Protein AF-A0A432TCG6-F1 (afdb_monomer_lite)

Sequence (132 aa):
MKIPYKSFYLLVIASLLMIACGSTHTKKNTPITDNQGSFIFTVKDTDFFGIETAADRYAYNYSVDWGDGGHDSNVTEGITHDYEKKGTYTININGKFPKLKRCYTVLPAPSVEISSIEQWGDIEWKDMSNMF

Structure (mmCIF, N/CA/C/O backbone):
data_AF-A0A432TCG6-F1
#
_entry.id   AF-A0A432TCG6-F1
#
loop_
_atom_site.group_PDB
_atom_site.id
_atom_site.type_symbol
_atom_site.label_atom_id
_atom_site.label_alt_id
_atom_site.label_comp_id
_atom_site.label_asym_id
_atom_site.label_entity_id
_atom_site.label_seq_id
_atom_site.pdbx_PDB_ins_code
_atom_site.Cartn_x
_atom_site.Cartn_y
_atom_site.Cartn_z
_atom_site.occupancy
_atom_site.B_iso_or_equiv
_atom_site.auth_seq_id
_atom_site.auth_comp_id
_atom_site.auth_asym_id
_atom_site.auth_atom_id
_atom_site.pdbx_PDB_model_num
ATOM 1 N N . MET A 1 1 ? -8.737 -55.612 36.817 1.00 38.78 1 MET A N 1
ATOM 2 C CA . MET A 1 1 ? -7.559 -56.499 36.942 1.00 38.78 1 MET A CA 1
ATOM 3 C C . MET A 1 1 ? -7.210 -56.993 35.543 1.00 38.78 1 MET A C 1
ATOM 5 O O . MET A 1 1 ? -8.088 -57.509 34.870 1.00 38.78 1 MET A O 1
ATOM 9 N N . LYS A 1 2 ? -6.001 -56.672 35.065 1.00 45.31 2 LYS A N 1
ATOM 10 C CA . LYS A 1 2 ? -5.494 -56.916 33.702 1.00 45.31 2 LYS A CA 1
ATOM 11 C C . LYS A 1 2 ? -5.051 -58.375 33.546 1.00 45.31 2 LYS A C 1
ATOM 13 O O . LYS A 1 2 ? -4.428 -58.891 34.468 1.00 45.31 2 LYS A O 1
ATOM 18 N N . ILE A 1 3 ? -5.268 -58.977 32.374 1.00 40.16 3 ILE A N 1
ATOM 19 C CA . ILE A 1 3 ? -4.531 -60.165 31.905 1.00 40.16 3 ILE A CA 1
ATOM 20 C C . ILE A 1 3 ? -4.111 -59.924 30.432 1.00 40.16 3 ILE A C 1
ATOM 22 O O . ILE A 1 3 ? -4.872 -59.276 29.713 1.00 40.16 3 ILE A O 1
ATOM 26 N N . PRO A 1 4 ? -2.895 -60.335 30.003 1.00 54.62 4 PRO A N 1
ATOM 27 C CA . PRO A 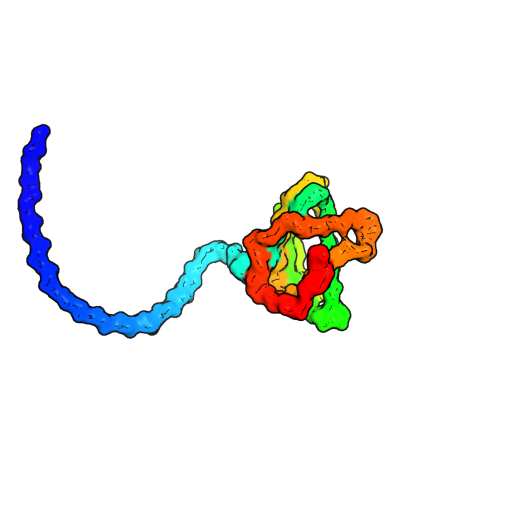1 4 ? -2.114 -59.655 28.965 1.00 54.62 4 PRO A CA 1
ATOM 28 C C . PRO A 1 4 ? -1.928 -60.468 27.670 1.00 54.62 4 PRO A C 1
ATOM 30 O O . PRO A 1 4 ? -2.022 -61.693 27.674 1.00 54.62 4 PRO A O 1
ATOM 33 N N . TYR A 1 5 ? -1.539 -59.797 26.583 1.00 51.06 5 TYR A N 1
ATOM 34 C CA . TYR A 1 5 ? -0.992 -60.426 25.375 1.00 51.06 5 TYR A CA 1
ATOM 35 C C . TYR A 1 5 ? 0.517 -60.150 25.261 1.00 51.06 5 TYR A C 1
ATOM 37 O O . TYR A 1 5 ? 0.966 -59.005 25.251 1.00 51.06 5 TYR A O 1
ATOM 45 N N . LYS A 1 6 ? 1.291 -61.241 25.206 1.00 44.34 6 LYS A N 1
ATOM 46 C CA . LYS A 1 6 ? 2.708 -61.316 24.816 1.00 44.34 6 LYS A CA 1
ATOM 47 C C . LYS A 1 6 ? 2.805 -61.600 23.310 1.00 44.34 6 LYS A C 1
ATOM 49 O O . LYS A 1 6 ? 2.070 -62.461 22.841 1.00 44.34 6 LYS A O 1
ATOM 54 N N . SER A 1 7 ? 3.743 -60.940 22.624 1.00 44.12 7 SER A N 1
ATOM 55 C CA . SER A 1 7 ? 4.617 -61.447 21.531 1.00 44.12 7 SER A CA 1
ATOM 56 C C . SER A 1 7 ? 5.190 -60.232 20.788 1.00 44.12 7 SER A C 1
ATOM 58 O O . SER A 1 7 ? 4.444 -59.505 20.150 1.00 44.12 7 SER A O 1
ATOM 60 N N . PHE A 1 8 ? 6.424 -59.789 21.043 1.00 53.00 8 PHE A N 1
ATOM 61 C CA . PHE A 1 8 ? 7.702 -60.298 20.512 1.00 53.00 8 PHE A CA 1
ATOM 62 C C . PHE A 1 8 ? 7.742 -60.375 18.978 1.00 53.00 8 PHE A C 1
ATOM 64 O O . PHE A 1 8 ? 7.414 -61.406 18.408 1.00 53.00 8 PHE A O 1
ATOM 71 N N . TYR A 1 9 ? 8.195 -59.296 18.333 1.00 40.84 9 TYR A N 1
ATOM 72 C CA . TYR A 1 9 ? 8.943 -59.371 17.078 1.00 40.84 9 TYR A CA 1
ATOM 73 C C . TYR A 1 9 ? 9.989 -58.255 17.045 1.00 40.84 9 TYR A C 1
ATOM 75 O O . TYR A 1 9 ? 9.673 -57.068 17.033 1.00 40.84 9 TYR A O 1
ATOM 83 N N . LEU A 1 10 ? 11.245 -58.685 17.072 1.00 43.44 10 LEU A N 1
ATOM 84 C CA . LEU A 1 10 ? 12.442 -57.898 16.841 1.00 43.44 10 LEU A CA 1
ATOM 85 C C . LEU A 1 10 ? 13.010 -58.404 15.514 1.00 43.44 10 LEU A C 1
ATOM 87 O O . LEU A 1 10 ? 13.397 -59.566 15.436 1.00 43.44 10 LEU A O 1
ATOM 91 N N . LEU A 1 11 ? 13.031 -57.568 14.479 1.00 45.91 11 LEU A N 1
ATOM 92 C CA . LEU A 1 11 ? 13.792 -57.818 13.254 1.00 45.91 11 LEU A CA 1
ATOM 93 C C . LEU A 1 11 ? 14.354 -56.484 12.758 1.00 45.91 11 LEU A C 1
ATOM 95 O O . LEU A 1 11 ? 13.633 -55.603 12.301 1.00 45.91 11 LEU A O 1
ATOM 99 N N . VAL A 1 12 ? 15.667 -56.352 12.917 1.00 47.28 12 VAL A N 1
ATOM 100 C CA . VAL A 1 12 ? 16.523 -55.311 12.349 1.00 47.28 12 VAL A CA 1
ATOM 101 C C . VAL A 1 12 ? 17.018 -55.826 11.007 1.00 47.28 12 VAL A C 1
ATOM 103 O O . VAL A 1 12 ? 17.703 -56.842 11.033 1.00 47.28 12 VAL A O 1
ATOM 106 N N . ILE A 1 13 ? 16.780 -55.131 9.887 1.00 53.47 13 ILE A N 1
ATOM 107 C CA . ILE A 1 13 ? 17.793 -55.042 8.819 1.00 53.47 13 ILE A CA 1
ATOM 108 C C . ILE A 1 13 ? 17.580 -53.887 7.827 1.00 53.47 13 ILE A C 1
ATOM 110 O O . ILE A 1 13 ? 16.509 -53.714 7.259 1.00 53.47 13 ILE A O 1
ATOM 114 N N . ALA A 1 14 ? 18.715 -53.226 7.578 1.00 41.34 14 ALA A N 1
ATOM 115 C CA . ALA A 1 14 ? 19.224 -52.711 6.306 1.00 41.34 14 ALA A CA 1
ATOM 116 C C . ALA A 1 14 ? 18.593 -51.456 5.675 1.00 41.34 14 ALA A C 1
ATOM 118 O O . ALA A 1 14 ? 17.588 -51.477 4.974 1.00 41.34 14 ALA A O 1
ATOM 119 N N . SER A 1 15 ? 19.342 -50.366 5.833 1.00 52.19 15 SER A N 1
ATOM 120 C CA . SER A 1 15 ? 19.400 -49.196 4.961 1.00 52.19 15 SER A CA 1
ATOM 121 C C . SER A 1 15 ? 19.462 -49.547 3.467 1.00 52.19 15 SER A C 1
ATOM 123 O O . SER A 1 15 ? 20.385 -50.240 3.037 1.00 52.19 15 SER A O 1
ATOM 125 N N . LEU A 1 16 ? 18.582 -48.939 2.670 1.00 44.75 16 LEU A N 1
ATOM 126 C CA . LEU A 1 16 ? 18.845 -48.649 1.263 1.00 44.75 16 LEU A CA 1
ATOM 127 C C . LEU A 1 16 ? 18.527 -47.171 1.010 1.00 44.75 16 LEU A C 1
ATOM 129 O O . LEU A 1 16 ? 17.375 -46.744 1.058 1.00 44.75 16 LEU A O 1
ATOM 133 N N . LEU A 1 17 ? 19.579 -46.387 0.785 1.00 49.00 17 LEU A N 1
ATOM 134 C CA . LEU A 1 17 ? 19.494 -45.022 0.288 1.00 49.00 17 LEU A CA 1
ATOM 135 C C . LEU A 1 17 ? 19.047 -45.090 -1.177 1.00 49.00 17 LEU A C 1
ATOM 137 O O . LEU A 1 17 ? 19.802 -45.556 -2.024 1.00 49.00 17 LEU A O 1
ATOM 141 N N . MET A 1 18 ? 17.847 -44.599 -1.475 1.00 53.62 18 MET A N 1
ATOM 142 C CA . MET A 1 18 ? 17.493 -44.169 -2.8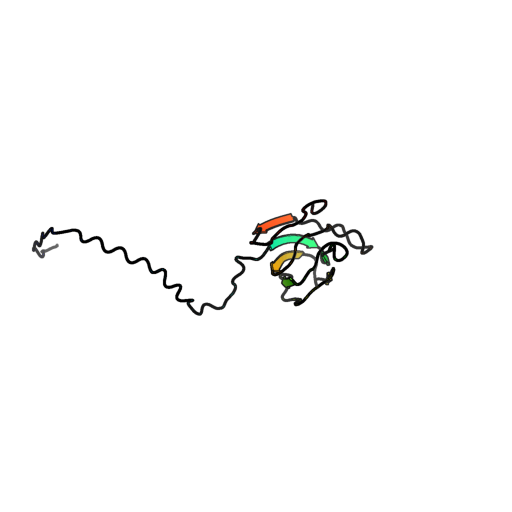24 1.00 53.62 18 MET A CA 1
ATOM 143 C C . MET A 1 18 ? 17.201 -42.677 -2.761 1.00 53.62 18 MET A C 1
ATOM 145 O O . MET A 1 18 ? 16.187 -42.237 -2.224 1.00 53.62 18 MET A O 1
ATOM 149 N N . ILE A 1 19 ? 18.148 -41.900 -3.284 1.00 59.38 19 ILE A N 1
ATOM 150 C CA . ILE A 1 19 ? 17.956 -40.498 -3.630 1.00 59.38 19 ILE A CA 1
ATOM 151 C C . ILE A 1 19 ? 16.892 -40.474 -4.728 1.00 59.38 19 ILE A C 1
ATOM 153 O O . ILE A 1 19 ? 17.181 -40.755 -5.888 1.00 59.38 19 ILE A O 1
ATOM 157 N N . ALA A 1 20 ? 15.660 -40.141 -4.361 1.00 41.44 20 ALA A N 1
ATOM 158 C CA . ALA A 1 20 ? 14.686 -39.621 -5.302 1.00 41.44 20 ALA A CA 1
ATOM 159 C C . ALA A 1 20 ? 14.715 -38.094 -5.181 1.00 41.44 20 ALA A C 1
ATOM 161 O O . ALA A 1 20 ? 14.022 -37.495 -4.361 1.00 41.44 20 ALA A O 1
ATOM 162 N N . CYS A 1 21 ? 15.573 -37.468 -5.989 1.00 51.88 21 CYS A N 1
ATOM 163 C CA . CYS A 1 21 ? 15.389 -36.077 -6.375 1.00 51.88 21 CYS A CA 1
ATOM 164 C C . CYS A 1 21 ? 14.102 -36.023 -7.201 1.00 51.88 21 CYS A C 1
ATOM 166 O O . CYS A 1 21 ? 14.027 -36.578 -8.295 1.00 51.88 21 CYS A O 1
ATOM 168 N N . GLY A 1 22 ? 13.070 -35.424 -6.627 1.00 45.59 22 GLY A N 1
ATOM 169 C CA . GLY A 1 22 ? 11.762 -35.325 -7.245 1.00 45.59 22 GLY A CA 1
ATOM 170 C C . GLY A 1 22 ? 10.829 -34.562 -6.330 1.00 45.59 22 GLY A C 1
ATOM 171 O O . GLY A 1 22 ? 9.915 -35.146 -5.759 1.00 45.59 22 GLY A O 1
ATOM 172 N N . SER A 1 23 ? 11.066 -33.257 -6.165 1.00 42.22 23 SER A N 1
ATOM 173 C CA . SER A 1 23 ? 10.011 -32.373 -5.671 1.00 42.22 23 SER A CA 1
ATOM 174 C C . SER A 1 23 ? 8.928 -32.323 -6.746 1.00 42.22 23 SER A C 1
ATOM 176 O O . SER A 1 23 ? 8.952 -31.489 -7.651 1.00 42.22 23 SER A O 1
ATOM 178 N N . THR A 1 24 ? 7.988 -33.263 -6.705 1.00 37.94 24 THR A N 1
ATOM 179 C CA . THR A 1 24 ? 6.716 -33.080 -7.388 1.00 37.94 24 THR A CA 1
ATOM 180 C C . THR A 1 24 ? 5.952 -32.042 -6.583 1.00 37.94 24 THR A C 1
ATOM 182 O O . THR A 1 24 ? 5.282 -32.373 -5.604 1.00 37.94 24 THR A O 1
ATOM 185 N N . HIS A 1 25 ? 6.051 -30.777 -6.988 1.00 38.34 25 HIS A N 1
ATOM 186 C CA . HIS A 1 25 ? 5.086 -29.760 -6.593 1.00 38.34 25 HIS A CA 1
ATOM 187 C C . HIS A 1 25 ? 3.738 -30.123 -7.224 1.00 38.34 25 HIS A C 1
ATOM 189 O O . HIS A 1 25 ? 3.330 -29.577 -8.246 1.00 38.34 25 HIS A O 1
ATOM 195 N N . THR A 1 26 ? 3.028 -31.075 -6.623 1.00 32.91 26 THR A N 1
ATOM 196 C CA . THR A 1 26 ? 1.586 -31.169 -6.798 1.00 32.91 26 THR A CA 1
ATOM 197 C C . THR A 1 26 ? 1.019 -29.899 -6.184 1.00 32.91 26 THR A C 1
ATOM 199 O O . THR A 1 26 ? 0.928 -29.792 -4.958 1.00 32.91 26 THR A O 1
ATOM 202 N N . LYS A 1 27 ? 0.686 -28.910 -7.020 1.00 43.03 27 LYS A N 1
ATOM 203 C CA . LYS A 1 27 ? -0.193 -27.818 -6.607 1.00 43.03 27 LYS A CA 1
ATOM 204 C C . LYS A 1 27 ? -1.480 -28.478 -6.118 1.00 43.03 27 LYS A C 1
ATOM 206 O O . LYS A 1 27 ? -2.267 -28.979 -6.915 1.00 43.03 27 LYS A O 1
ATOM 211 N N . LYS A 1 28 ? -1.654 -28.568 -4.798 1.00 39.59 28 LYS A N 1
ATOM 212 C CA . LYS A 1 28 ? -2.973 -28.814 -4.227 1.00 39.59 28 LYS A CA 1
ATOM 213 C C . LYS A 1 28 ? -3.827 -27.631 -4.663 1.00 39.59 28 LYS A C 1
ATOM 215 O O . LYS A 1 28 ? -3.422 -26.489 -4.460 1.00 39.59 28 LYS A O 1
ATOM 220 N N . ASN A 1 29 ? -4.982 -27.907 -5.255 1.00 50.88 29 ASN A N 1
ATOM 221 C CA . ASN A 1 29 ? -6.028 -26.911 -5.447 1.00 50.88 29 ASN A CA 1
ATOM 222 C C . ASN A 1 29 ? -6.603 -26.562 -4.066 1.00 50.88 29 ASN A C 1
ATOM 224 O O . ASN A 1 29 ? -7.652 -27.053 -3.660 1.00 50.88 29 ASN A O 1
ATOM 228 N N . THR A 1 30 ? -5.847 -25.769 -3.319 1.00 35.50 30 THR A N 1
ATOM 229 C CA . THR A 1 30 ? -6.326 -24.903 -2.245 1.00 35.50 30 THR A CA 1
ATOM 230 C C . THR A 1 30 ? -6.926 -23.673 -2.934 1.00 35.50 30 THR A C 1
ATOM 232 O O . THR A 1 30 ? -6.399 -23.286 -3.983 1.00 35.50 30 THR A O 1
ATOM 235 N N . PRO A 1 31 ? -7.989 -23.032 -2.415 1.00 41.44 31 PRO A N 1
ATOM 236 C CA . PRO A 1 31 ? -8.301 -21.664 -2.818 1.00 41.44 31 PRO A CA 1
ATOM 237 C C . PRO A 1 31 ? -7.004 -20.854 -2.728 1.00 41.44 31 PRO A C 1
ATOM 239 O O . PRO A 1 31 ? -6.394 -20.788 -1.663 1.00 41.44 31 PRO A O 1
ATOM 242 N N . ILE A 1 32 ? -6.504 -20.371 -3.864 1.00 42.56 32 ILE A N 1
ATOM 243 C CA . ILE A 1 32 ? -5.259 -19.613 -3.916 1.00 42.56 32 ILE A CA 1
ATOM 244 C C . ILE A 1 32 ? -5.562 -18.264 -3.253 1.00 42.56 32 ILE A C 1
ATOM 246 O O . ILE A 1 32 ? -6.060 -17.355 -3.901 1.00 42.56 32 ILE A O 1
ATOM 250 N N . THR A 1 33 ? -5.277 -18.132 -1.964 1.00 48.28 33 THR A N 1
ATOM 251 C CA . THR A 1 33 ?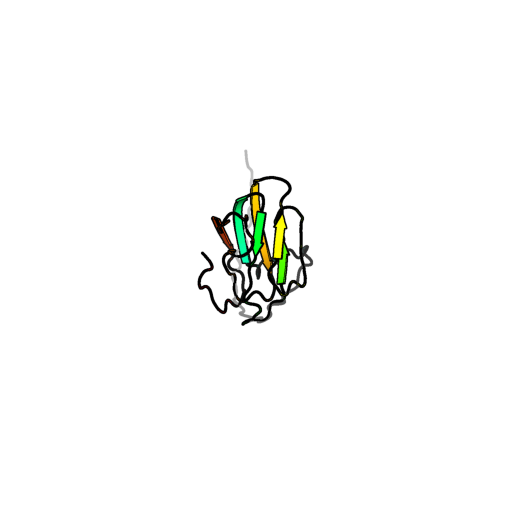 -4.842 -16.862 -1.375 1.00 48.28 33 THR A CA 1
ATOM 252 C C . THR A 1 33 ? -3.332 -16.953 -1.196 1.00 48.28 33 THR A C 1
ATOM 254 O O . THR A 1 33 ? -2.814 -16.984 -0.084 1.00 48.28 33 THR A O 1
ATOM 257 N N . ASP A 1 34 ? -2.612 -17.090 -2.313 1.00 52.62 34 ASP A N 1
ATOM 258 C CA . ASP A 1 34 ? -1.151 -17.039 -2.323 1.00 52.62 34 ASP A CA 1
ATOM 259 C C . ASP A 1 34 ? -0.712 -15.580 -2.191 1.00 52.62 34 ASP A C 1
ATOM 261 O O . ASP A 1 34 ? -0.397 -14.890 -3.155 1.00 52.62 34 ASP A O 1
ATOM 265 N N . ASN A 1 35 ? -0.781 -15.095 -0.959 1.00 58.25 35 ASN A N 1
ATOM 266 C CA . ASN A 1 35 ? -0.251 -13.808 -0.557 1.00 58.25 35 ASN A CA 1
ATOM 267 C C . ASN A 1 35 ? 1.274 -13.852 -0.360 1.00 58.25 35 ASN A C 1
ATOM 269 O O . ASN A 1 35 ? 1.815 -12.880 0.150 1.00 58.25 35 ASN A O 1
ATOM 273 N N . GLN A 1 36 ? 1.985 -14.940 -0.706 1.00 64.06 36 GLN A N 1
ATOM 274 C CA . GLN A 1 36 ? 3.409 -15.097 -0.368 1.00 64.06 36 GLN A CA 1
ATOM 275 C C . GLN A 1 36 ? 4.304 -14.041 -1.038 1.00 64.06 36 GLN A C 1
ATOM 277 O O . GLN A 1 36 ? 5.334 -13.682 -0.475 1.00 64.06 36 GLN A O 1
ATOM 282 N N . GLY A 1 37 ? 3.895 -13.503 -2.192 1.00 84.44 37 GLY A N 1
ATOM 283 C CA . GLY A 1 37 ? 4.597 -12.403 -2.867 1.00 84.44 37 GLY A CA 1
ATOM 284 C C . GLY A 1 37 ? 4.123 -10.998 -2.479 1.00 84.44 37 GLY A C 1
ATOM 285 O O . GLY A 1 37 ? 4.738 -9.996 -2.839 1.00 84.44 37 GLY A O 1
ATOM 286 N N . SER A 1 38 ? 3.033 -10.893 -1.722 1.00 93.25 38 SER A N 1
ATOM 287 C CA . SER A 1 38 ? 2.415 -9.608 -1.414 1.00 93.25 38 SER A CA 1
ATOM 288 C C . SER A 1 38 ? 3.196 -8.805 -0.381 1.00 93.25 38 SER A C 1
ATOM 290 O O . SER A 1 38 ? 3.646 -9.339 0.637 1.00 93.25 38 SER A O 1
ATOM 292 N N . PHE A 1 39 ? 3.259 -7.494 -0.592 1.00 94.81 39 PHE A N 1
ATOM 293 C CA . PHE A 1 39 ? 3.558 -6.545 0.471 1.00 94.81 39 PHE A CA 1
ATOM 294 C C . PHE A 1 39 ? 2.286 -6.287 1.277 1.00 94.81 39 PHE A C 1
ATOM 296 O O . PHE A 1 39 ? 1.271 -5.865 0.722 1.00 94.81 39 PHE A O 1
ATOM 303 N N . ILE A 1 40 ? 2.337 -6.580 2.575 1.00 95.81 40 ILE A N 1
ATOM 304 C CA . ILE A 1 40 ? 1.197 -6.503 3.489 1.00 95.81 40 ILE A CA 1
ATOM 305 C C . ILE A 1 40 ? 1.568 -5.573 4.636 1.00 95.81 40 ILE A C 1
ATOM 307 O O . ILE A 1 40 ? 2.584 -5.780 5.312 1.00 95.81 40 ILE A O 1
ATOM 311 N N . PHE A 1 41 ? 0.751 -4.546 4.827 1.00 95.12 41 PHE A N 1
ATOM 312 C CA . PHE A 1 41 ? 0.949 -3.537 5.858 1.00 95.12 41 PHE A CA 1
ATOM 313 C C . PHE A 1 41 ? -0.392 -3.067 6.430 1.00 95.12 41 PHE A C 1
ATOM 315 O O . PHE A 1 41 ? -1.433 -3.154 5.779 1.00 95.12 41 PHE A O 1
ATOM 322 N N . THR A 1 42 ? -0.364 -2.518 7.641 1.00 95.88 42 THR A N 1
ATOM 323 C CA . THR A 1 42 ? -1.549 -1.998 8.325 1.00 95.88 42 THR A CA 1
ATOM 324 C C . THR A 1 42 ? -1.469 -0.490 8.500 1.00 95.88 42 THR A C 1
ATOM 326 O O . THR A 1 42 ? -0.442 0.056 8.915 1.00 95.88 42 THR A O 1
ATOM 329 N N . VAL A 1 43 ? -2.596 0.176 8.264 1.00 93.50 43 VAL A N 1
ATOM 330 C CA . VAL A 1 43 ? -2.842 1.583 8.600 1.00 93.50 43 VAL A CA 1
ATOM 331 C C . VAL A 1 43 ? -3.907 1.667 9.688 1.00 93.50 43 VAL A C 1
ATOM 333 O O . VAL A 1 43 ? -4.791 0.812 9.771 1.00 93.50 43 VAL A O 1
ATOM 336 N N . LYS A 1 44 ? -3.814 2.668 10.563 1.00 93.75 44 LYS A N 1
ATOM 337 C CA . LYS A 1 44 ? -4.698 2.823 11.726 1.00 93.75 44 LYS A CA 1
ATOM 338 C C . LYS A 1 44 ? -5.270 4.222 11.792 1.00 93.75 44 LYS A C 1
ATOM 340 O O . LYS A 1 44 ? -4.642 5.170 11.338 1.00 93.75 44 LYS A O 1
ATOM 345 N N . ASP A 1 45 ? -6.425 4.319 12.440 1.00 92.69 45 ASP A N 1
ATOM 346 C CA . ASP A 1 45 ? -7.109 5.575 12.727 1.00 92.69 45 ASP A CA 1
ATOM 347 C C . ASP A 1 45 ? -7.251 6.445 11.467 1.00 92.69 45 ASP A C 1
ATOM 349 O O . ASP A 1 45 ? -6.942 7.635 11.469 1.00 92.69 45 ASP A O 1
ATOM 353 N N . THR A 1 46 ? -7.731 5.836 10.382 1.00 91.25 46 THR A N 1
ATOM 354 C CA . THR A 1 46 ? -7.991 6.528 9.117 1.00 91.25 46 THR A CA 1
ATOM 355 C C . THR A 1 46 ? -9.279 6.036 8.472 1.00 91.25 46 THR A C 1
ATOM 357 O O . THR A 1 46 ? -9.674 4.892 8.680 1.00 91.25 46 THR A O 1
ATOM 360 N N . ASP A 1 47 ? -9.931 6.901 7.711 1.00 93.00 47 ASP A N 1
ATOM 361 C CA . ASP A 1 47 ? -10.989 6.609 6.743 1.00 93.00 47 ASP A CA 1
ATOM 362 C C . ASP A 1 47 ? -10.526 6.881 5.299 1.00 93.00 47 ASP A C 1
ATOM 364 O O . ASP A 1 47 ? -11.316 6.805 4.367 1.00 93.00 47 ASP A O 1
ATOM 368 N N . PHE A 1 48 ? -9.229 7.124 5.095 1.00 91.06 48 PHE A N 1
ATOM 369 C CA . PHE A 1 48 ? -8.629 7.386 3.789 1.00 91.06 48 PHE A CA 1
ATOM 370 C C . PHE A 1 48 ? -7.226 6.772 3.676 1.00 91.06 48 PHE A C 1
ATOM 372 O O . PHE A 1 48 ? -6.433 6.832 4.622 1.00 91.06 48 PHE A O 1
ATOM 379 N N . PHE A 1 49 ? -6.863 6.222 2.517 1.00 89.69 49 PHE A N 1
ATOM 380 C CA . PHE A 1 49 ? -5.464 5.906 2.214 1.00 89.69 49 PHE A CA 1
ATOM 381 C C . PHE A 1 49 ? -5.120 6.175 0.750 1.00 89.69 49 PHE A C 1
ATOM 383 O O . PHE A 1 49 ? -5.891 5.872 -0.155 1.00 89.69 49 PHE A O 1
ATOM 390 N N . GLY A 1 50 ? -3.930 6.731 0.523 1.00 89.62 50 GLY A N 1
ATOM 391 C CA . GLY A 1 50 ? -3.404 7.023 -0.805 1.00 89.62 50 GLY A CA 1
ATOM 392 C C . GLY A 1 50 ? -2.085 6.305 -1.051 1.00 89.62 50 GLY A C 1
ATOM 393 O O . GLY A 1 50 ? -1.171 6.359 -0.229 1.00 89.62 50 GLY A O 1
ATOM 394 N N . ILE A 1 51 ? -1.976 5.670 -2.212 1.00 88.88 51 ILE A N 1
ATOM 395 C CA . ILE A 1 51 ? -0.744 5.084 -2.728 1.00 88.88 51 ILE A CA 1
ATOM 396 C C . ILE A 1 51 ? -0.188 6.036 -3.783 1.00 88.88 51 ILE A C 1
ATOM 398 O O . ILE A 1 51 ? -0.759 6.187 -4.863 1.00 88.88 51 ILE A O 1
ATOM 402 N N . GLU A 1 52 ? 0.956 6.654 -3.497 1.00 88.12 52 GLU A N 1
ATOM 403 C CA . GLU A 1 52 ? 1.696 7.425 -4.493 1.00 88.12 52 GLU A CA 1
ATOM 404 C C . GLU A 1 52 ? 2.797 6.586 -5.144 1.00 88.12 52 GLU A C 1
ATOM 406 O O . GLU A 1 52 ? 3.525 5.826 -4.495 1.00 88.12 52 GLU A O 1
ATOM 411 N N . THR A 1 53 ? 2.960 6.777 -6.453 1.00 88.25 53 THR A N 1
ATOM 412 C CA . THR A 1 53 ? 3.940 6.061 -7.273 1.00 88.25 53 THR A CA 1
ATOM 413 C C . THR A 1 53 ? 4.988 7.009 -7.866 1.00 88.25 53 THR A C 1
ATOM 415 O O . THR A 1 53 ? 4.895 8.240 -7.830 1.00 88.25 53 THR A O 1
ATOM 418 N N . ALA A 1 54 ? 6.067 6.441 -8.396 1.00 88.69 54 ALA A N 1
ATOM 419 C CA . ALA A 1 54 ? 7.047 7.144 -9.218 1.00 88.69 54 ALA A CA 1
ATOM 420 C C . ALA A 1 54 ? 6.901 6.717 -10.679 1.00 88.69 54 ALA A C 1
ATOM 422 O O . ALA A 1 54 ? 7.860 6.217 -11.263 1.00 88.69 54 ALA A O 1
ATOM 423 N N . ALA A 1 55 ? 5.693 6.840 -11.240 1.00 86.00 55 ALA A N 1
ATOM 424 C CA . ALA A 1 55 ? 5.405 6.417 -12.614 1.00 86.00 55 ALA A CA 1
ATOM 425 C C . ALA A 1 55 ? 6.284 7.138 -13.662 1.00 86.00 55 ALA A C 1
ATOM 427 O O . ALA A 1 55 ? 6.521 6.612 -14.744 1.00 86.00 55 ALA A O 1
ATOM 428 N N . ASP A 1 56 ? 6.856 8.296 -13.306 1.00 89.12 56 ASP A N 1
ATOM 429 C CA . ASP A 1 56 ? 7.872 9.021 -14.079 1.00 89.12 56 ASP A CA 1
ATOM 430 C C . ASP A 1 56 ? 9.232 8.295 -14.165 1.0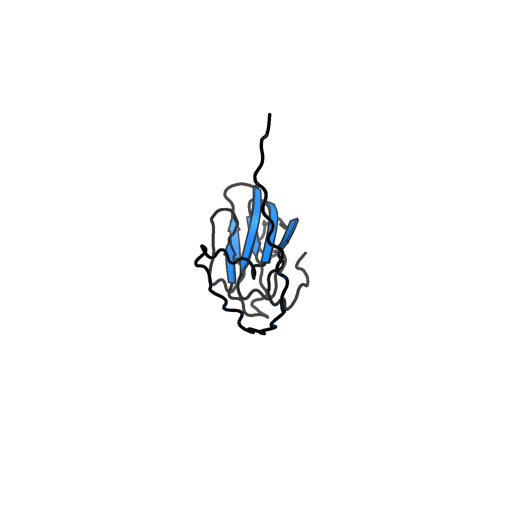0 89.12 56 ASP A C 1
ATOM 432 O O . ASP A 1 56 ? 10.041 8.596 -15.041 1.00 89.12 56 ASP A O 1
ATOM 436 N N . ARG A 1 57 ? 9.505 7.346 -13.259 1.00 91.00 57 ARG A N 1
ATOM 437 C CA . ARG A 1 57 ? 10.801 6.647 -13.122 1.00 91.00 57 ARG A CA 1
ATOM 438 C C . ARG A 1 57 ? 10.702 5.135 -13.234 1.00 91.00 57 ARG A C 1
ATOM 440 O O . ARG A 1 57 ? 11.667 4.494 -13.645 1.00 91.00 57 ARG A O 1
ATOM 447 N N . TYR A 1 58 ? 9.573 4.556 -12.845 1.00 93.88 58 TYR A N 1
ATOM 448 C CA . TYR A 1 58 ? 9.373 3.116 -12.818 1.00 93.88 58 TYR A CA 1
ATOM 449 C C . TYR A 1 58 ? 8.026 2.738 -13.423 1.00 93.88 58 TYR A C 1
ATOM 451 O O . TYR A 1 58 ? 7.048 3.464 -13.300 1.00 93.88 58 TYR A O 1
ATOM 459 N N . ALA A 1 59 ? 7.970 1.557 -14.034 1.00 94.06 59 ALA A N 1
ATOM 460 C CA . ALA A 1 59 ? 6.720 0.987 -14.515 1.00 94.06 59 ALA A CA 1
ATOM 461 C C . ALA A 1 59 ? 6.005 0.229 -13.390 1.00 94.06 59 ALA A C 1
ATOM 463 O O . ALA A 1 59 ? 6.625 -0.604 -12.722 1.00 94.06 59 ALA A O 1
ATOM 464 N N . TYR A 1 60 ? 4.706 0.472 -13.258 1.00 94.81 60 TYR A N 1
ATOM 465 C CA . TYR A 1 60 ? 3.820 -0.164 -12.289 1.00 94.81 60 TYR A CA 1
ATOM 466 C C . TYR A 1 60 ? 2.785 -1.024 -13.017 1.00 94.81 60 TYR A C 1
ATOM 468 O O . TYR A 1 60 ? 2.358 -0.689 -14.120 1.00 94.81 60 TYR A O 1
ATOM 476 N N . ASN A 1 61 ? 2.426 -2.150 -12.413 1.00 96.38 61 ASN A N 1
ATOM 477 C CA . ASN A 1 61 ? 1.253 -2.948 -12.762 1.00 96.38 61 ASN A CA 1
ATOM 478 C C . ASN A 1 61 ? 0.952 -3.826 -11.550 1.00 96.38 61 ASN A C 1
ATOM 480 O O . ASN A 1 61 ? 1.594 -4.865 -11.362 1.00 96.38 61 ASN A O 1
ATOM 484 N N . TYR A 1 62 ? 0.067 -3.344 -10.690 1.00 94.94 62 TYR A N 1
ATOM 485 C CA . TYR A 1 62 ? -0.205 -3.947 -9.394 1.00 94.94 62 TYR A CA 1
ATOM 486 C C . TYR A 1 62 ? -1.703 -4.039 -9.129 1.00 94.94 62 TYR A C 1
ATOM 488 O O . TYR A 1 62 ? -2.527 -3.429 -9.818 1.00 94.94 62 TYR A O 1
ATOM 496 N N . SER A 1 63 ? -2.039 -4.837 -8.129 1.00 96.44 63 SER A N 1
ATOM 497 C CA . SER A 1 63 ? -3.366 -4.892 -7.539 1.00 96.44 63 SER A CA 1
ATOM 498 C C . SER A 1 63 ? -3.292 -4.602 -6.047 1.00 96.44 63 SER A C 1
ATOM 500 O O . SER A 1 63 ? -2.250 -4.804 -5.418 1.00 96.44 63 SER A O 1
ATOM 502 N N . VAL A 1 64 ? -4.393 -4.081 -5.514 1.00 96.25 64 VAL A N 1
ATOM 503 C CA . VAL A 1 64 ? -4.536 -3.663 -4.119 1.00 96.25 64 VAL A CA 1
ATOM 504 C C . VAL A 1 64 ? -5.821 -4.257 -3.571 1.00 96.25 64 VAL A C 1
ATOM 506 O O . VAL A 1 64 ? -6.883 -4.073 -4.155 1.00 96.25 64 VAL A O 1
ATOM 509 N N . ASP A 1 65 ? -5.728 -4.981 -2.464 1.00 97.38 65 ASP A N 1
ATOM 510 C CA . ASP A 1 65 ? -6.861 -5.279 -1.587 1.00 97.38 65 ASP A CA 1
ATOM 511 C C . ASP A 1 65 ? -6.776 -4.332 -0.386 1.00 97.38 65 ASP A C 1
ATOM 513 O O . ASP A 1 65 ? -5.752 -4.288 0.304 1.00 97.38 65 ASP A O 1
ATOM 517 N N . TRP A 1 66 ? -7.829 -3.541 -0.185 1.00 96.50 66 TRP A N 1
ATOM 518 C CA . TRP A 1 66 ? -7.886 -2.482 0.824 1.00 96.50 66 TRP A CA 1
ATOM 519 C C . TRP A 1 66 ? -8.274 -3.000 2.218 1.00 96.50 66 TRP A C 1
ATOM 521 O O . TRP A 1 66 ? -8.211 -2.260 3.198 1.00 96.50 66 TRP A O 1
ATOM 531 N N . GLY A 1 67 ? -8.649 -4.277 2.344 1.00 96.38 67 GLY A N 1
ATOM 532 C CA . GLY A 1 67 ? -8.985 -4.901 3.626 1.00 96.38 67 GLY A CA 1
ATOM 533 C C . GLY A 1 67 ? -10.394 -4.591 4.143 1.00 96.38 67 GLY A C 1
ATOM 534 O O . GLY A 1 67 ? -10.746 -5.018 5.243 1.00 96.38 67 GLY A O 1
ATOM 535 N N . ASP A 1 68 ? -11.215 -3.885 3.364 1.00 96.75 68 ASP A N 1
ATOM 536 C CA . ASP A 1 68 ? -12.638 -3.613 3.623 1.00 96.75 68 ASP A CA 1
ATOM 537 C C . ASP A 1 68 ? -13.581 -4.297 2.610 1.00 96.75 68 ASP A C 1
ATOM 539 O O . ASP A 1 68 ? -14.800 -4.139 2.679 1.00 96.75 68 ASP A O 1
ATOM 543 N N . GLY A 1 69 ? -13.021 -5.090 1.691 1.00 95.62 69 GLY A N 1
ATOM 544 C CA . GLY A 1 69 ? -13.727 -5.715 0.572 1.00 95.62 69 GLY A CA 1
ATOM 545 C C . GLY A 1 69 ? -13.590 -4.957 -0.754 1.00 95.62 69 GLY A C 1
ATOM 546 O O . GLY A 1 69 ? -13.973 -5.505 -1.790 1.00 95.62 69 GLY A O 1
ATOM 547 N N . GLY A 1 70 ? -13.030 -3.743 -0.747 1.00 96.44 70 GLY A N 1
ATOM 548 C CA . GLY A 1 70 ? -12.623 -3.014 -1.945 1.00 96.44 70 GLY A CA 1
ATOM 549 C C . GLY A 1 70 ? -11.360 -3.602 -2.578 1.00 96.44 70 GLY A C 1
ATOM 550 O O . GLY A 1 70 ? -10.436 -4.028 -1.881 1.00 96.44 70 GLY A O 1
ATOM 551 N N . HIS A 1 71 ? -11.301 -3.603 -3.912 1.00 96.81 71 HIS A N 1
ATOM 552 C CA . HIS A 1 71 ? -10.154 -4.110 -4.661 1.00 96.81 71 HIS A CA 1
ATOM 553 C C . HIS A 1 71 ? -9.947 -3.367 -5.979 1.00 96.81 71 HIS A C 1
ATOM 555 O O . HIS A 1 71 ? -10.903 -3.145 -6.724 1.00 96.81 71 HIS A O 1
ATOM 561 N N . ASP A 1 72 ? -8.683 -3.118 -6.314 1.00 97.31 72 ASP A N 1
ATOM 562 C CA . ASP A 1 72 ? -8.256 -2.563 -7.595 1.00 97.31 72 ASP A CA 1
ATOM 563 C C . ASP A 1 72 ? -7.223 -3.466 -8.265 1.00 97.31 72 ASP A C 1
ATOM 565 O O . ASP A 1 72 ? -6.353 -4.047 -7.615 1.00 97.31 72 ASP A O 1
ATOM 569 N N . SER A 1 73 ? -7.291 -3.568 -9.592 1.00 96.00 73 SER A N 1
ATOM 570 C CA . SER A 1 73 ? -6.381 -4.398 -10.384 1.00 96.00 73 SER A CA 1
ATOM 571 C C . SER A 1 73 ? -5.887 -3.674 -11.627 1.00 96.00 73 SER A C 1
ATOM 573 O O . SER A 1 73 ? -6.555 -2.782 -12.145 1.00 96.00 73 SER A O 1
ATOM 575 N N . ASN A 1 74 ? -4.723 -4.092 -12.133 1.00 94.94 74 ASN A N 1
ATOM 576 C CA . ASN A 1 74 ? -4.057 -3.477 -13.286 1.00 94.94 74 ASN A CA 1
ATOM 577 C C . ASN A 1 74 ? -3.761 -1.980 -13.084 1.00 94.94 74 ASN A C 1
ATOM 579 O O . ASN A 1 74 ? -3.792 -1.201 -14.037 1.00 94.94 74 ASN A O 1
ATOM 583 N N . VAL A 1 75 ? -3.469 -1.575 -11.847 1.00 95.44 75 VAL A N 1
ATOM 584 C CA . VAL A 1 75 ? -3.148 -0.188 -11.512 1.00 95.44 75 VAL A CA 1
ATOM 585 C C . VAL A 1 75 ? -1.730 0.127 -11.989 1.00 95.44 75 VAL A C 1
ATOM 587 O O . VAL A 1 75 ? -0.783 -0.611 -11.707 1.00 95.44 75 VAL A O 1
ATOM 590 N N . THR A 1 76 ? -1.573 1.226 -12.726 1.00 95.00 76 THR A N 1
ATOM 591 C CA . THR A 1 76 ? -0.287 1.655 -13.308 1.00 95.00 76 THR A CA 1
ATOM 592 C C . THR A 1 76 ? 0.224 2.986 -12.756 1.00 95.00 76 THR A C 1
ATOM 594 O O . THR A 1 76 ? 1.335 3.396 -13.082 1.00 95.00 76 THR A O 1
ATOM 597 N N . GLU A 1 77 ? -0.567 3.664 -11.925 1.00 91.56 77 GLU A N 1
ATOM 598 C CA . GLU A 1 77 ? -0.266 4.981 -11.350 1.00 91.56 77 GLU A CA 1
ATOM 599 C C . GLU A 1 77 ? -0.627 5.011 -9.856 1.00 91.56 77 GLU A C 1
ATOM 601 O O . GLU A 1 77 ? -0.823 3.961 -9.243 1.00 91.56 77 GLU A O 1
ATOM 606 N N . GLY A 1 78 ? -0.627 6.194 -9.235 1.00 89.56 78 GLY A N 1
ATOM 607 C CA . GLY A 1 78 ? -1.127 6.352 -7.868 1.00 89.56 78 GLY A CA 1
ATOM 608 C C . GLY A 1 78 ? -2.647 6.189 -7.794 1.00 89.56 78 GLY A C 1
ATOM 609 O O . GLY A 1 78 ? -3.350 6.488 -8.757 1.00 89.56 78 GLY A O 1
ATOM 610 N N . ILE A 1 79 ? -3.141 5.716 -6.655 1.00 92.06 79 ILE A N 1
ATOM 611 C CA . ILE A 1 79 ? -4.568 5.479 -6.409 1.00 92.06 79 ILE A CA 1
ATOM 612 C C . ILE A 1 79 ? -4.916 5.823 -4.961 1.00 92.06 79 ILE A C 1
ATOM 614 O O . ILE A 1 79 ? -4.066 5.749 -4.073 1.00 92.06 79 ILE A O 1
ATOM 618 N N . THR A 1 80 ? -6.160 6.216 -4.725 1.00 91.75 80 THR A N 1
ATOM 619 C CA . THR A 1 80 ? -6.698 6.551 -3.404 1.00 91.75 80 THR A CA 1
ATOM 620 C C . THR A 1 80 ? -7.926 5.708 -3.110 1.00 91.75 80 THR A C 1
ATOM 622 O O . THR A 1 80 ? -8.658 5.365 -4.036 1.00 91.75 80 THR A O 1
ATOM 625 N N . HIS A 1 81 ? -8.177 5.447 -1.832 1.00 92.31 81 HIS A N 1
ATOM 626 C CA . HIS A 1 81 ? -9.356 4.732 -1.358 1.00 92.31 81 HIS A CA 1
ATOM 627 C C . HIS A 1 81 ? -9.951 5.422 -0.135 1.00 92.31 81 HIS A C 1
ATOM 629 O O . HIS A 1 81 ? -9.224 5.784 0.795 1.00 92.31 81 HIS A O 1
ATOM 635 N N . ASP A 1 82 ? -11.271 5.577 -0.155 1.00 92.94 82 ASP A N 1
ATOM 636 C CA . ASP A 1 82 ? -12.078 6.079 0.950 1.00 92.94 82 ASP A CA 1
ATOM 637 C C . ASP A 1 82 ? -12.779 4.898 1.626 1.00 92.94 82 ASP A C 1
ATOM 639 O O . ASP A 1 82 ? -13.469 4.109 0.979 1.00 92.94 82 ASP A O 1
ATOM 643 N N . TYR A 1 83 ? -12.641 4.801 2.942 1.00 94.06 83 TYR A N 1
ATOM 644 C CA . TYR A 1 83 ? -13.340 3.816 3.754 1.00 94.06 83 TYR A CA 1
ATOM 645 C C . TYR A 1 83 ? -14.638 4.416 4.301 1.00 94.06 83 TYR A C 1
ATOM 647 O O . TYR A 1 83 ? -14.693 5.579 4.696 1.00 94.06 83 TYR A O 1
ATOM 655 N N . GLU A 1 84 ? -15.691 3.605 4.429 1.00 95.88 84 GLU A N 1
ATOM 656 C CA . GLU A 1 84 ? -16.975 4.081 4.973 1.00 95.88 84 GLU A CA 1
ATOM 657 C C . GLU A 1 84 ? -16.887 4.586 6.425 1.00 95.88 84 GLU A C 1
ATOM 659 O O . GLU A 1 84 ? -17.747 5.341 6.888 1.00 95.88 84 GLU A O 1
ATOM 664 N N . LYS A 1 85 ? -15.896 4.111 7.189 1.00 94.88 85 LYS A N 1
ATOM 665 C CA . LYS A 1 85 ? -15.706 4.432 8.607 1.00 94.88 85 LYS A CA 1
ATOM 666 C C . LYS A 1 85 ? -14.227 4.591 8.907 1.00 94.88 85 LYS A C 1
ATOM 668 O O . LYS A 1 85 ? -13.396 3.916 8.323 1.00 94.88 85 LYS A O 1
ATOM 673 N N . LYS A 1 86 ? -13.904 5.412 9.903 1.00 95.25 86 LYS A N 1
ATOM 674 C CA . LYS A 1 86 ? -12.545 5.487 10.439 1.00 95.25 86 LYS A CA 1
ATOM 675 C C . LYS A 1 86 ? -12.190 4.181 11.155 1.00 95.25 86 LYS A C 1
ATOM 677 O O . LYS A 1 86 ? -12.948 3.732 12.019 1.00 95.25 86 LYS A O 1
ATOM 682 N N . GLY A 1 87 ? -11.053 3.578 10.819 1.00 95.12 87 GLY A N 1
ATOM 683 C CA . GLY A 1 87 ? -10.731 2.226 11.268 1.00 95.12 87 GLY A CA 1
ATOM 684 C C . GLY A 1 87 ? -9.257 1.843 11.193 1.00 95.12 87 GLY A C 1
ATOM 685 O O . GLY A 1 87 ? -8.360 2.682 11.149 1.00 95.12 87 GLY A O 1
ATOM 686 N N . THR A 1 88 ? -9.018 0.535 11.271 1.00 96.75 88 THR A N 1
ATOM 687 C CA . THR A 1 88 ? -7.716 -0.105 11.057 1.00 96.75 88 THR A CA 1
ATOM 688 C C . THR A 1 88 ? -7.865 -1.068 9.895 1.00 96.75 88 THR A C 1
ATOM 690 O O . THR A 1 88 ? -8.762 -1.910 9.933 1.00 96.75 88 THR A O 1
ATOM 693 N N . TYR A 1 89 ? -6.986 -0.951 8.906 1.00 96.69 89 TYR A N 1
ATOM 694 C CA . TYR A 1 89 ? -7.081 -1.680 7.646 1.00 96.69 89 TYR A CA 1
ATOM 695 C C . TYR A 1 89 ? -5.749 -2.338 7.316 1.00 96.69 89 TYR A C 1
ATOM 697 O O . TYR A 1 89 ? -4.702 -1.696 7.418 1.00 96.69 89 TYR A O 1
ATOM 705 N N . THR A 1 90 ? -5.799 -3.615 6.940 1.00 97.50 90 THR A N 1
ATOM 706 C CA . THR A 1 90 ? -4.645 -4.367 6.442 1.00 97.50 90 THR A CA 1
ATOM 707 C C . THR A 1 90 ? -4.715 -4.386 4.926 1.00 97.50 90 THR A C 1
ATOM 709 O O . THR A 1 90 ? -5.606 -5.006 4.352 1.00 97.50 90 THR A O 1
ATOM 712 N N . ILE A 1 91 ? -3.768 -3.698 4.302 1.00 95.69 91 ILE A N 1
ATOM 713 C CA . ILE A 1 91 ? -3.688 -3.514 2.860 1.00 95.69 91 ILE A CA 1
ATOM 714 C C . ILE A 1 91 ? -2.714 -4.544 2.297 1.00 95.69 91 ILE A C 1
ATOM 716 O O . ILE A 1 91 ? -1.627 -4.759 2.841 1.00 95.69 91 ILE A O 1
ATOM 720 N N . ASN A 1 92 ? -3.101 -5.172 1.193 1.00 96.25 92 ASN A N 1
ATOM 721 C CA . ASN A 1 92 ? -2.284 -6.135 0.467 1.00 96.25 92 ASN A CA 1
ATOM 722 C C . ASN A 1 92 ? -2.025 -5.616 -0.947 1.00 96.25 92 ASN A C 1
ATOM 724 O O . ASN A 1 92 ? -2.959 -5.402 -1.717 1.00 96.25 92 ASN A O 1
ATOM 728 N N . ILE A 1 93 ? -0.747 -5.440 -1.279 1.00 95.44 93 ILE A N 1
ATOM 729 C CA . ILE A 1 93 ? -0.288 -5.060 -2.612 1.00 95.44 93 ILE A CA 1
ATOM 730 C C . ILE A 1 93 ? 0.465 -6.230 -3.234 1.00 95.44 93 ILE A C 1
ATOM 732 O O . ILE A 1 93 ? 1.416 -6.753 -2.650 1.00 95.44 93 ILE A O 1
ATOM 736 N N . ASN A 1 94 ? 0.098 -6.592 -4.460 1.00 94.69 94 ASN A N 1
ATOM 737 C CA . ASN A 1 94 ? 0.788 -7.612 -5.245 1.00 94.69 94 ASN A CA 1
ATOM 738 C C . ASN A 1 94 ? 1.020 -7.157 -6.692 1.00 94.69 94 ASN A C 1
ATOM 740 O O . ASN A 1 94 ? 0.284 -6.338 -7.240 1.00 94.69 94 ASN A O 1
ATOM 744 N N . GLY A 1 95 ? 2.040 -7.730 -7.330 1.00 93.50 95 GLY A N 1
ATOM 745 C CA . GLY A 1 95 ? 2.429 -7.403 -8.701 1.00 93.50 95 GLY A CA 1
ATOM 746 C C . GLY A 1 95 ? 3.648 -6.484 -8.771 1.00 93.50 95 GLY A C 1
ATOM 747 O O . GLY A 1 95 ? 4.484 -6.439 -7.869 1.00 93.50 95 GLY A O 1
ATOM 748 N N . LYS A 1 96 ? 3.790 -5.762 -9.883 1.00 95.00 96 LYS A N 1
ATOM 749 C CA . LYS A 1 96 ? 4.947 -4.905 -10.147 1.00 95.00 96 LYS A CA 1
ATOM 750 C C . LYS A 1 96 ? 4.784 -3.565 -9.434 1.00 95.00 96 LYS A C 1
ATOM 752 O O . LYS A 1 96 ? 4.161 -2.645 -9.967 1.00 95.00 96 LYS A O 1
ATOM 757 N N . PHE A 1 97 ? 5.396 -3.458 -8.258 1.00 94.50 97 PHE A N 1
ATOM 758 C CA . PHE A 1 97 ? 5.299 -2.287 -7.388 1.00 94.50 97 PHE A CA 1
ATOM 759 C C . PHE A 1 97 ? 6.681 -1.851 -6.851 1.00 94.50 97 PHE A C 1
ATOM 761 O O . PHE A 1 97 ? 7.026 -2.084 -5.700 1.00 94.50 97 PHE A O 1
ATOM 768 N N . PRO A 1 98 ? 7.532 -1.241 -7.693 1.00 94.25 98 PRO A N 1
ATOM 769 C CA . PRO A 1 98 ? 8.960 -1.059 -7.398 1.00 94.25 98 PRO A CA 1
ATOM 770 C C . PRO A 1 98 ? 9.286 0.032 -6.366 1.00 94.25 98 PRO A C 1
ATOM 772 O O . PRO A 1 98 ? 10.431 0.114 -5.915 1.00 94.25 98 PRO A O 1
ATOM 775 N N . LYS A 1 99 ? 8.333 0.907 -6.031 1.00 91.38 99 LYS A N 1
ATOM 776 C CA . LYS A 1 99 ? 8.506 1.974 -5.037 1.00 91.38 99 LYS A CA 1
ATOM 777 C C . LYS A 1 99 ? 7.159 2.408 -4.475 1.00 91.38 99 LYS A C 1
ATOM 779 O O . LYS A 1 99 ? 6.269 2.751 -5.254 1.00 91.38 99 LYS A O 1
ATOM 784 N N . LEU A 1 100 ? 7.080 2.510 -3.151 1.00 87.50 100 LEU A N 1
ATOM 785 C CA . LEU A 1 100 ? 6.040 3.252 -2.448 1.00 87.50 100 LEU A CA 1
ATOM 786 C C . LEU A 1 100 ? 6.568 4.650 -2.121 1.00 87.50 100 LEU A C 1
ATOM 788 O O . LEU A 1 100 ? 7.673 4.789 -1.593 1.00 87.50 100 LEU A O 1
ATOM 792 N N . LYS A 1 101 ? 5.791 5.687 -2.429 1.00 81.31 101 LYS A N 1
ATOM 793 C CA . LYS A 1 101 ? 6.026 7.034 -1.902 1.00 81.31 101 LYS A CA 1
ATOM 794 C C . LYS A 1 101 ? 4.978 7.341 -0.845 1.00 81.31 101 LYS A C 1
ATOM 796 O O . LYS A 1 101 ? 3.804 7.023 -1.032 1.00 81.31 101 LYS A O 1
ATOM 801 N N . ARG A 1 102 ? 5.397 8.005 0.232 1.00 69.12 102 ARG A N 1
ATOM 802 C CA . ARG A 1 102 ? 4.459 8.625 1.166 1.00 69.12 102 ARG A CA 1
ATOM 803 C C . ARG A 1 102 ? 3.557 9.605 0.413 1.00 69.12 102 ARG A C 1
ATOM 805 O O . ARG A 1 102 ? 4.047 10.361 -0.416 1.00 69.12 102 ARG A O 1
ATOM 812 N N . CYS A 1 103 ? 2.263 9.583 0.716 1.00 64.44 103 CYS A N 1
ATOM 813 C CA . CYS A 1 103 ? 1.277 10.451 0.089 1.00 64.44 103 CYS A CA 1
ATOM 814 C C . CYS A 1 103 ? 1.420 11.901 0.601 1.00 64.44 103 CYS A C 1
ATOM 816 O O . CYS A 1 103 ? 1.329 12.140 1.807 1.00 64.44 103 CYS A O 1
ATOM 818 N N . TYR A 1 104 ? 1.670 12.862 -0.296 1.00 59.16 104 TYR A N 1
ATOM 819 C CA . TYR A 1 104 ? 1.765 14.305 0.001 1.00 59.16 104 TYR A CA 1
ATOM 820 C C . TYR A 1 104 ? 0.829 15.165 -0.856 1.00 59.16 104 TYR A C 1
ATOM 822 O O . TYR A 1 104 ? 0.659 16.350 -0.566 1.00 59.16 104 TYR A O 1
ATOM 830 N N . THR A 1 105 ? 0.300 14.623 -1.954 1.00 52.69 105 THR A N 1
ATOM 831 C CA . THR A 1 105 ? -0.217 15.439 -3.065 1.00 52.69 105 THR A CA 1
ATOM 832 C C . THR A 1 105 ? -1.734 15.598 -3.089 1.00 52.69 105 THR A C 1
ATOM 834 O O . THR A 1 105 ? -2.228 16.537 -3.710 1.00 52.69 105 THR A O 1
ATOM 837 N N . VAL A 1 106 ? -2.480 14.766 -2.362 1.00 54.09 106 VAL A N 1
ATOM 838 C CA . VAL A 1 106 ? -3.914 14.972 -2.119 1.00 54.09 106 VAL A CA 1
ATOM 839 C C . VAL A 1 106 ? -4.085 15.786 -0.842 1.00 54.09 106 VAL A C 1
ATOM 841 O O . VAL A 1 106 ? -3.872 15.296 0.258 1.00 54.09 106 VAL A O 1
ATOM 844 N N . LEU A 1 107 ? -4.448 17.061 -0.973 1.00 53.28 107 LEU A N 1
ATOM 845 C CA . LEU A 1 107 ? -4.933 17.871 0.144 1.00 53.28 107 LEU A CA 1
ATOM 846 C C . LEU A 1 107 ? -6.469 17.868 0.118 1.00 53.28 107 LEU A C 1
ATOM 848 O O . LEU A 1 107 ? -7.037 18.033 -0.962 1.00 53.28 107 LEU A O 1
ATOM 852 N N . PRO A 1 108 ? -7.151 17.743 1.268 1.00 54.00 108 PRO A N 1
ATOM 853 C CA . PRO A 1 108 ? -6.626 17.677 2.629 1.00 54.00 108 PRO A CA 1
ATOM 854 C C . PRO A 1 108 ? -6.493 16.220 3.113 1.00 54.00 108 PRO A C 1
ATOM 856 O O . PRO A 1 108 ? -7.176 15.833 4.055 1.00 54.00 108 PRO A O 1
ATOM 859 N N . ALA A 1 109 ? -5.663 15.378 2.488 1.00 57.34 109 ALA A N 1
ATOM 860 C CA . ALA A 1 109 ? -5.450 14.045 3.040 1.00 57.34 109 ALA A CA 1
ATOM 861 C C . ALA A 1 109 ? -4.543 14.150 4.279 1.00 57.34 109 ALA A C 1
ATOM 863 O O . ALA A 1 109 ? -3.457 14.737 4.191 1.00 57.34 109 ALA A O 1
ATOM 864 N N . PRO A 1 110 ? -4.951 13.606 5.439 1.00 60.06 110 PRO A N 1
ATOM 865 C CA . PRO A 1 110 ? -4.025 13.410 6.544 1.00 60.06 110 PRO A CA 1
ATOM 866 C C . PRO A 1 110 ? -2.840 12.568 6.053 1.00 60.06 110 PRO A C 1
ATOM 868 O O . PRO A 1 110 ? -3.006 11.673 5.224 1.00 60.06 110 PRO A O 1
ATOM 871 N N . SER A 1 111 ? -1.633 12.854 6.545 1.00 66.06 111 SER A N 1
ATOM 872 C CA . SER A 1 111 ? -0.456 12.019 6.294 1.00 66.06 111 SER A CA 1
ATOM 873 C C . SER A 1 111 ? -0.632 10.691 7.030 1.00 66.06 111 SER A C 1
ATOM 875 O O . SER A 1 111 ? -0.13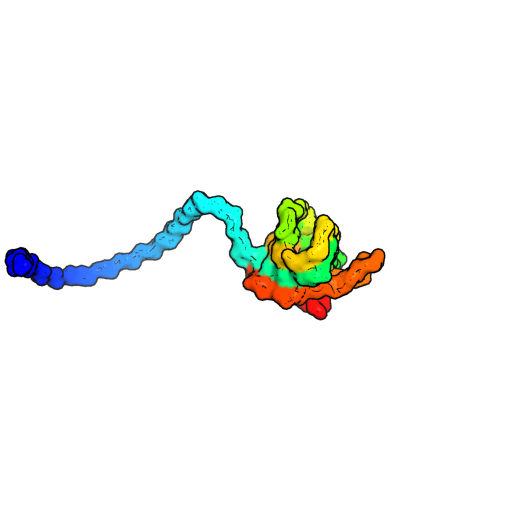6 10.514 8.140 1.00 66.06 111 SER A O 1
ATOM 877 N N . VAL A 1 112 ? -1.423 9.789 6.458 1.00 75.12 112 VAL A N 1
ATOM 878 C CA . VAL A 1 112 ? -1.643 8.461 7.020 1.00 75.12 112 VAL A CA 1
ATOM 879 C C . VAL A 1 112 ? -0.378 7.657 6.787 1.00 75.12 112 VAL A C 1
ATOM 881 O O . VAL A 1 112 ? 0.029 7.414 5.650 1.00 75.12 112 VAL A O 1
ATOM 884 N N . GLU A 1 113 ? 0.258 7.279 7.885 1.00 83.50 113 GLU A N 1
ATOM 885 C CA . GLU A 1 113 ? 1.492 6.509 7.888 1.00 83.50 113 GLU A CA 1
ATOM 886 C C . GLU A 1 113 ? 1.201 5.013 8.022 1.00 83.50 113 GLU A C 1
ATOM 888 O O . GLU A 1 113 ? 0.204 4.583 8.616 1.00 83.50 113 GLU A O 1
ATOM 893 N N . ILE A 1 114 ? 2.116 4.202 7.491 1.00 89.75 114 ILE A N 1
ATOM 894 C CA . ILE A 1 114 ? 2.112 2.762 7.730 1.00 89.75 114 ILE A CA 1
ATOM 895 C C . ILE A 1 114 ? 2.388 2.524 9.216 1.00 89.75 114 ILE A C 1
ATOM 897 O O . ILE A 1 114 ? 3.448 2.875 9.727 1.00 89.75 114 ILE A O 1
ATOM 901 N N . SER A 1 115 ? 1.437 1.901 9.909 1.00 92.38 115 SER A N 1
ATOM 902 C CA . SER A 1 115 ? 1.533 1.617 11.345 1.00 92.38 115 SER A CA 1
ATOM 903 C C . SER A 1 115 ? 2.311 0.337 11.645 1.00 92.38 115 SER A C 1
ATOM 905 O O . SER A 1 115 ? 2.982 0.244 12.672 1.00 92.38 115 SER A O 1
ATOM 907 N N . SER A 1 116 ? 2.202 -0.669 10.779 1.00 94.88 116 SER A N 1
ATOM 908 C CA . SER A 1 116 ? 2.979 -1.907 10.860 1.00 94.88 116 SER A CA 1
ATOM 909 C C . SER A 1 116 ? 3.129 -2.540 9.487 1.00 94.88 116 SER A C 1
ATOM 911 O O . SER A 1 116 ? 2.301 -2.333 8.608 1.00 94.88 116 SER A O 1
ATOM 913 N N . ILE A 1 117 ? 4.203 -3.305 9.314 1.00 94.44 117 ILE A N 1
ATOM 914 C CA . ILE A 1 117 ? 4.416 -4.155 8.144 1.00 94.44 117 ILE A CA 1
ATOM 915 C C . ILE A 1 117 ? 4.300 -5.592 8.624 1.00 94.44 117 ILE A C 1
ATOM 917 O O . ILE A 1 117 ? 5.087 -6.025 9.468 1.00 94.44 117 ILE A O 1
ATOM 921 N N . GLU A 1 118 ? 3.321 -6.320 8.103 1.00 95.31 118 GLU A N 1
ATOM 922 C CA . GLU A 1 118 ? 3.120 -7.732 8.421 1.00 95.31 118 GLU A CA 1
ATOM 923 C C . GLU A 1 118 ? 3.949 -8.626 7.498 1.00 95.31 118 GLU A C 1
ATOM 925 O O . GLU A 1 118 ? 4.424 -9.677 7.928 1.00 95.31 118 GLU A O 1
ATOM 930 N N . GLN A 1 119 ? 4.159 -8.206 6.246 1.00 94.44 119 GLN A N 1
ATOM 931 C CA . GLN A 1 119 ? 4.925 -8.976 5.272 1.00 94.44 119 GLN A CA 1
ATOM 932 C C . GLN A 1 119 ? 5.572 -8.081 4.212 1.00 94.44 119 GLN A C 1
ATOM 934 O O . GLN A 1 119 ? 4.909 -7.256 3.593 1.00 94.44 119 GLN A O 1
ATOM 939 N N . TRP A 1 120 ? 6.861 -8.290 3.943 1.00 91.62 120 TRP A N 1
ATOM 940 C CA . TRP A 1 120 ? 7.574 -7.579 2.873 1.00 91.62 120 TRP A CA 1
ATOM 941 C C . TRP A 1 120 ? 7.291 -8.115 1.461 1.00 91.62 120 TRP A C 1
ATOM 943 O O . TRP A 1 120 ? 7.448 -7.373 0.492 1.00 91.62 120 TRP A O 1
ATOM 953 N N . GLY A 1 121 ? 6.868 -9.377 1.354 1.00 92.06 121 GLY A N 1
ATOM 954 C CA . GLY A 1 121 ? 6.644 -10.060 0.080 1.00 92.06 121 GLY A CA 1
ATOM 955 C C . GLY A 1 121 ? 7.936 -10.320 -0.695 1.00 92.06 121 GLY A C 1
ATOM 956 O O . GLY A 1 121 ? 9.036 -10.273 -0.138 1.00 92.06 121 GLY A O 1
ATOM 957 N N . ASP A 1 122 ? 7.790 -10.578 -1.992 1.00 92.12 122 ASP A N 1
ATOM 958 C CA . ASP A 1 122 ? 8.888 -10.751 -2.952 1.00 92.12 122 ASP A CA 1
ATOM 959 C C . ASP A 1 122 ? 9.006 -9.566 -3.926 1.00 92.12 122 ASP A C 1
ATOM 961 O O . ASP A 1 122 ? 9.678 -9.650 -4.956 1.00 92.12 122 ASP A O 1
ATOM 965 N N . ILE A 1 123 ? 8.383 -8.434 -3.574 1.00 91.62 123 ILE A N 1
ATOM 966 C CA . ILE A 1 123 ? 8.438 -7.203 -4.356 1.00 91.62 123 ILE A CA 1
ATOM 967 C C . ILE A 1 123 ? 9.895 -6.788 -4.583 1.00 91.62 123 ILE A C 1
ATOM 969 O O . ILE A 1 123 ? 10.673 -6.571 -3.651 1.00 91.62 123 ILE A O 1
ATOM 973 N N . GLU A 1 124 ? 10.256 -6.606 -5.853 1.00 92.38 124 GLU A N 1
ATOM 974 C CA . GLU A 1 124 ? 11.546 -6.046 -6.246 1.00 92.38 124 GLU A CA 1
ATOM 975 C C . GLU A 1 124 ? 11.591 -4.527 -6.020 1.00 92.38 124 GLU A C 1
ATOM 977 O O . GLU A 1 124 ? 11.471 -3.728 -6.958 1.00 92.38 124 GLU A O 1
ATOM 982 N N . TRP A 1 125 ? 11.796 -4.116 -4.771 1.00 93.12 125 TRP A N 1
ATOM 983 C CA . TRP A 1 125 ? 11.978 -2.714 -4.409 1.00 93.12 125 TRP A CA 1
ATOM 984 C C . TRP A 1 125 ? 13.195 -2.117 -5.127 1.00 93.12 125 TRP A C 1
ATOM 986 O O . TRP A 1 125 ? 14.330 -2.567 -4.956 1.00 93.12 125 TRP A O 1
ATOM 996 N N . LYS A 1 126 ? 12.970 -1.084 -5.942 1.00 93.88 126 LYS A N 1
ATOM 997 C CA . LYS A 1 126 ? 14.039 -0.321 -6.607 1.00 93.88 126 LYS A CA 1
ATOM 998 C C . LYS A 1 126 ? 14.491 0.86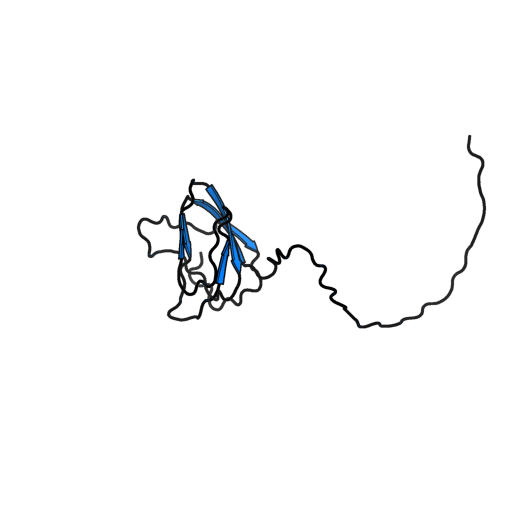9 -5.771 1.00 93.88 126 LYS A C 1
ATOM 1000 O O . LYS A 1 126 ? 15.632 1.297 -5.904 1.00 93.88 126 LYS A O 1
ATOM 1005 N N . ASP A 1 127 ? 13.610 1.411 -4.931 1.00 88.88 127 ASP A N 1
ATOM 1006 C CA . ASP A 1 127 ? 13.903 2.586 -4.116 1.00 88.88 127 ASP A CA 1
ATOM 1007 C C . ASP A 1 127 ? 12.914 2.709 -2.945 1.00 88.88 127 ASP A C 1
ATOM 1009 O O . ASP A 1 127 ? 11.704 2.776 -3.149 1.00 88.88 127 ASP A O 1
ATOM 1013 N N . MET A 1 128 ? 13.460 2.772 -1.730 1.00 87.50 128 MET A N 1
ATOM 1014 C CA . MET A 1 128 ? 12.729 2.859 -0.457 1.00 87.50 128 MET A CA 1
ATOM 1015 C C . MET A 1 128 ? 12.772 4.268 0.159 1.00 87.50 128 MET A C 1
ATOM 1017 O O . MET A 1 128 ? 12.322 4.484 1.283 1.00 87.50 128 MET A O 1
ATOM 1021 N N . SER A 1 129 ? 13.358 5.244 -0.541 1.00 85.12 129 SER A N 1
ATOM 1022 C CA . SER A 1 129 ? 13.450 6.620 -0.053 1.00 85.12 129 SER A CA 1
ATOM 1023 C C . SER A 1 129 ? 12.067 7.261 0.075 1.00 85.12 129 SER A C 1
ATOM 1025 O O . SER A 1 129 ? 11.273 7.242 -0.872 1.00 85.12 129 SER A O 1
ATOM 1027 N N . ASN A 1 130 ? 11.824 7.899 1.227 1.00 78.94 130 ASN A N 1
ATOM 1028 C CA . ASN A 1 130 ? 10.572 8.582 1.586 1.00 78.94 130 ASN A CA 1
ATOM 1029 C C . ASN A 1 130 ? 9.336 7.661 1.638 1.00 78.94 130 ASN A C 1
ATOM 1031 O O . ASN A 1 130 ? 8.230 8.098 1.313 1.00 78.94 130 ASN A O 1
ATOM 1035 N N . MET A 1 131 ? 9.529 6.389 1.995 1.00 80.81 131 MET A N 1
ATOM 1036 C CA . MET A 1 131 ? 8.434 5.440 2.225 1.00 80.81 131 MET A CA 1
ATOM 1037 C C . MET A 1 131 ? 7.796 5.591 3.620 1.00 80.81 131 MET A C 1
ATOM 1039 O O . MET A 1 131 ? 6.609 5.309 3.762 1.00 80.81 131 MET A O 1
ATOM 1043 N N . PHE A 1 132 ? 8.573 6.053 4.607 1.00 75.94 132 PHE A N 1
ATOM 1044 C CA . PHE A 1 132 ? 8.163 6.319 5.989 1.00 75.94 132 PHE A CA 1
ATOM 1045 C C . PHE A 1 132 ? 8.338 7.806 6.299 1.00 75.94 132 PHE A C 1
ATOM 1047 O O . PHE A 1 132 ? 9.368 8.373 5.855 1.00 75.94 132 PHE A O 1
#

Foldseek 3Di:
DDDDDDDDDDDDDDDDDDDDPDPPPPPDPDPPPVLQQKWKFKWAQDQKDKWAAPLVVDFDFKKKDFQQRDIDGRDGGIDMDGHPDGGMTIMIMDDAGQETAQDDPDPPDDRTAGPGTPDRGNHNHPDHPRND

pLDDT: mean 77.23, std 21.49, range [32.91, 97.5]

Secondary structure (DSSP, 8-state):
-----------------------------------TT-EEEEEEEEEEEEEB--TTTS--EEEEE-SSS-EEEEE-S-EEEEEEEEEEEEEEEEEE----B---SSTT---PPP-EEEE-TT---S--TT--

Radius of gyration: 25.21 Å; chains: 1; bounding box: 36×79×52 Å